Protein AF-A0A6G0MQF2-F1 (afdb_monomer_lite)

Radius of gyration: 18.69 Å; chains: 1; bounding box: 32×46×58 Å

Secondary structure (DSSP, 8-state):
--HHHHHHHHTTSS-HHHHHHHHHHHHHHHHHHBS--PPPPHHHHHHHT--S-HHHHHHHHHHTTSS--S-TTHHHHHHHHH--SB-TT---------------

Sequence (104 aa):
MNWYNETMTSNGGKSQDNIADMERQMCMFQELCLGGIVKYTHEFKALWGVEEPRCRTIVNAINNGEQQILDSSWKQKMETHFGCPHPANETVASGGSDGKAQTL

Structure (mmCIF, N/CA/C/O backbone):
data_AF-A0A6G0MQF2-F1
#
_entry.id   AF-A0A6G0MQF2-F1
#
loop_
_atom_site.group_PDB
_atom_site.id
_atom_site.type_symbol
_atom_site.label_atom_id
_atom_site.label_alt_id
_atom_site.label_comp_id
_atom_site.label_asym_i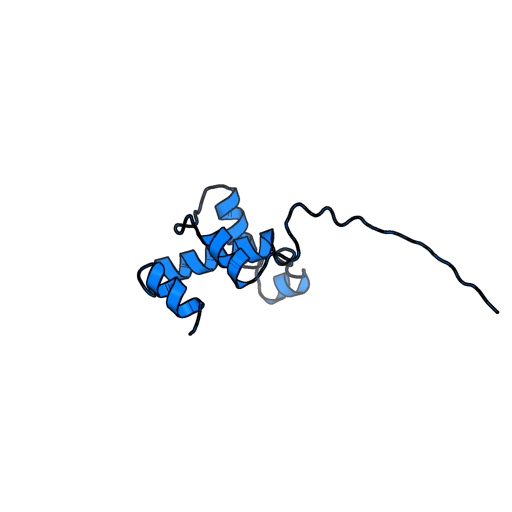d
_atom_site.label_entity_id
_atom_site.label_seq_id
_atom_site.pdbx_PDB_ins_code
_atom_site.Cartn_x
_atom_site.Cartn_y
_atom_site.Cartn_z
_atom_site.occupancy
_atom_site.B_iso_or_equiv
_atom_site.auth_seq_id
_atom_site.auth_comp_id
_atom_site.auth_asym_id
_atom_site.auth_atom_id
_atom_site.pdbx_PDB_model_num
ATOM 1 N N . MET A 1 1 ? 4.137 18.709 15.307 1.00 61.94 1 MET A N 1
ATOM 2 C CA . MET A 1 1 ? 3.803 17.378 15.855 1.00 61.94 1 MET A CA 1
ATOM 3 C C . MET A 1 1 ? 3.869 16.378 14.698 1.00 61.94 1 MET A C 1
ATOM 5 O O . MET A 1 1 ? 3.675 16.804 13.567 1.00 61.94 1 MET A O 1
ATOM 9 N N . ASN A 1 2 ? 4.311 15.134 14.917 1.00 88.88 2 ASN A N 1
ATOM 10 C CA . ASN A 1 2 ? 4.593 14.190 13.822 1.00 88.88 2 ASN A CA 1
ATOM 11 C C . ASN A 1 2 ? 3.328 13.385 13.479 1.00 88.88 2 ASN A C 1
ATOM 13 O O . ASN A 1 2 ? 2.940 12.529 14.275 1.00 88.88 2 ASN A O 1
ATOM 17 N N . TRP A 1 3 ? 2.748 13.624 12.296 1.00 90.69 3 TRP A N 1
ATOM 18 C CA . TRP A 1 3 ? 1.532 12.959 11.801 1.00 90.69 3 TRP A CA 1
ATOM 19 C C . TRP A 1 3 ? 1.601 11.432 11.898 1.00 90.69 3 TRP A C 1
ATOM 21 O O . TRP A 1 3 ? 0.631 10.790 12.294 1.00 90.69 3 TRP A O 1
ATOM 31 N N . TYR A 1 4 ? 2.766 10.836 11.622 1.00 90.44 4 TYR A N 1
ATOM 32 C CA . TYR A 1 4 ? 2.942 9.388 11.735 1.00 90.44 4 TYR A CA 1
ATOM 33 C C . TYR A 1 4 ? 2.728 8.905 13.175 1.00 90.44 4 TYR A C 1
ATOM 35 O O . TYR A 1 4 ? 2.019 7.932 13.412 1.00 90.44 4 TYR A O 1
ATOM 43 N N . ASN A 1 5 ? 3.311 9.595 14.162 1.00 92.88 5 ASN A N 1
ATOM 44 C CA . ASN A 1 5 ? 3.166 9.205 15.565 1.00 92.88 5 ASN A CA 1
ATOM 45 C C . ASN A 1 5 ? 1.723 9.389 16.056 1.00 92.88 5 ASN A C 1
ATOM 47 O O . ASN A 1 5 ? 1.231 8.546 16.803 1.00 92.88 5 ASN A O 1
ATOM 51 N N . GLU A 1 6 ? 1.043 10.453 15.627 1.00 92.19 6 GLU A N 1
ATOM 52 C CA . GLU A 1 6 ? -0.374 10.684 15.937 1.00 92.19 6 GLU A CA 1
ATOM 53 C C . GLU A 1 6 ? -1.258 9.595 15.334 1.00 92.19 6 GLU A C 1
ATOM 55 O O . GLU A 1 6 ? -2.069 9.001 16.042 1.00 92.19 6 GLU A O 1
ATOM 60 N N . THR A 1 7 ? -1.041 9.266 14.061 1.00 91.75 7 THR A N 1
ATOM 61 C CA . THR A 1 7 ? -1.814 8.243 13.350 1.00 91.75 7 THR A CA 1
ATOM 62 C C . THR A 1 7 ? -1.601 6.864 13.964 1.00 91.75 7 THR A C 1
ATOM 64 O O . THR A 1 7 ? -2.566 6.168 14.270 1.00 91.75 7 THR A O 1
ATOM 67 N N . MET A 1 8 ? -0.352 6.489 14.255 1.00 93.62 8 MET A N 1
ATOM 68 C CA . MET A 1 8 ? -0.067 5.227 14.944 1.00 93.62 8 MET A CA 1
ATOM 69 C C . MET A 1 8 ? -0.695 5.185 16.341 1.00 93.62 8 MET A C 1
ATOM 71 O O . MET A 1 8 ? -1.168 4.134 16.756 1.00 93.62 8 MET A O 1
ATOM 75 N N . THR A 1 9 ? -0.740 6.308 17.065 1.00 93.38 9 THR A N 1
ATOM 76 C CA . THR A 1 9 ? -1.405 6.381 18.378 1.00 93.38 9 THR A CA 1
ATOM 77 C C . THR A 1 9 ? -2.921 6.214 18.244 1.00 93.38 9 THR A C 1
ATOM 79 O O . THR A 1 9 ? -3.506 5.419 18.974 1.00 93.38 9 THR A O 1
ATOM 82 N N . SER A 1 10 ? -3.537 6.887 17.265 1.00 89.75 10 SER A N 1
ATOM 83 C CA . SER A 1 10 ? -4.950 6.733 16.875 1.00 89.75 10 SER A CA 1
ATOM 84 C C . SER A 1 10 ? -5.312 5.274 16.602 1.00 89.75 10 SER A C 1
ATOM 86 O O . SER A 1 10 ? -6.376 4.810 16.999 1.00 89.75 10 SER A O 1
ATOM 88 N N . ASN A 1 11 ? -4.398 4.538 15.968 1.00 87.56 11 ASN A N 1
ATOM 89 C CA . ASN A 1 11 ? -4.627 3.157 15.559 1.00 87.56 11 ASN A CA 1
ATOM 90 C C . ASN A 1 11 ? -4.331 2.145 16.686 1.00 87.56 11 ASN A C 1
ATOM 92 O O . ASN A 1 11 ? -4.367 0.944 16.452 1.00 87.56 11 ASN A O 1
ATOM 96 N N . GLY A 1 12 ? -4.049 2.596 17.915 1.00 90.31 12 GLY A N 1
ATOM 97 C CA . GLY A 1 12 ? -3.799 1.724 19.072 1.00 90.31 12 GLY A CA 1
ATOM 98 C C . GLY A 1 12 ? -2.319 1.468 19.382 1.00 90.31 12 GLY A C 1
ATOM 99 O O . GLY A 1 12 ? -1.994 0.564 20.146 1.00 90.31 12 GLY A O 1
ATOM 100 N N . GLY A 1 13 ? -1.406 2.259 18.814 1.00 92.44 13 GLY A N 1
ATOM 101 C CA . GLY A 1 13 ? 0.035 2.197 19.070 1.00 92.44 13 GLY A CA 1
ATOM 102 C C . GLY A 1 13 ? 0.824 1.427 18.007 1.00 92.44 13 GLY A C 1
ATOM 103 O O . GLY A 1 13 ? 0.322 1.097 16.937 1.00 92.44 13 GLY A O 1
ATOM 104 N N . LYS A 1 14 ? 2.104 1.151 18.285 1.00 93.25 14 LYS A N 1
ATOM 105 C CA . LYS A 1 14 ? 3.056 0.539 17.335 1.00 93.25 14 LYS A CA 1
ATOM 106 C C . LYS A 1 14 ? 3.146 -0.988 17.474 1.00 93.25 14 LYS A C 1
ATOM 108 O O . LYS A 1 14 ? 4.239 -1.528 17.627 1.00 93.25 14 LYS A O 1
ATOM 113 N N . SER A 1 15 ? 2.009 -1.683 17.457 1.00 95.00 15 SER A N 1
ATOM 114 C CA . SER A 1 15 ? 1.997 -3.148 17.335 1.00 95.00 15 SER A CA 1
ATOM 115 C C . SER A 1 15 ? 2.427 -3.579 15.924 1.00 95.00 15 SER A C 1
ATOM 117 O O . SER A 1 15 ? 2.385 -2.780 14.985 1.00 95.00 15 SER A O 1
ATOM 119 N N . GLN A 1 16 ? 2.832 -4.844 15.756 1.00 95.25 16 GLN A N 1
ATOM 120 C CA . GLN A 1 16 ? 3.149 -5.386 14.427 1.00 95.25 16 GLN A CA 1
ATOM 121 C C . GLN A 1 16 ? 1.946 -5.304 13.480 1.00 95.25 16 GLN A C 1
ATOM 123 O O . GLN A 1 16 ? 2.114 -4.920 12.325 1.00 95.25 16 GLN A O 1
ATOM 128 N N . ASP A 1 17 ? 0.742 -5.570 13.986 1.00 94.50 17 ASP A N 1
ATOM 129 C CA . ASP A 1 17 ? -0.493 -5.498 13.202 1.00 94.50 17 ASP A CA 1
ATOM 130 C C . ASP A 1 17 ? -0.780 -4.075 12.721 1.00 94.50 17 ASP A C 1
ATOM 132 O O . ASP A 1 17 ? -1.086 -3.872 11.550 1.00 94.50 17 ASP A O 1
ATOM 136 N N . ASN A 1 18 ? -0.593 -3.072 13.583 1.00 94.62 18 ASN A N 1
ATOM 137 C CA . ASN A 1 18 ? -0.813 -1.673 13.218 1.00 94.62 18 ASN A CA 1
ATOM 138 C C . ASN A 1 18 ? 0.232 -1.163 12.222 1.00 94.62 18 ASN A C 1
ATOM 140 O O . ASN A 1 18 ? -0.074 -0.335 11.367 1.00 94.62 18 ASN A O 1
ATOM 144 N N . ILE A 1 19 ? 1.472 -1.649 12.320 1.00 95.44 19 ILE A N 1
ATOM 145 C CA . ILE A 1 19 ? 2.519 -1.339 11.341 1.00 95.44 19 ILE A CA 1
ATOM 146 C C . ILE A 1 19 ? 2.178 -1.978 9.992 1.00 95.44 19 ILE A C 1
ATOM 148 O O . ILE A 1 19 ? 2.310 -1.324 8.960 1.00 95.44 19 ILE A O 1
ATOM 152 N N . ALA A 1 20 ? 1.710 -3.226 9.994 1.00 96.38 20 ALA A N 1
ATOM 153 C CA . ALA A 1 20 ? 1.283 -3.905 8.778 1.00 96.38 20 ALA A CA 1
ATOM 154 C C . ALA A 1 20 ? 0.046 -3.236 8.154 1.00 96.38 20 ALA A C 1
ATOM 156 O O . ALA A 1 20 ? -0.035 -3.121 6.934 1.00 96.38 20 ALA A O 1
ATOM 157 N N . ASP A 1 21 ? -0.895 -2.748 8.966 1.00 96.88 21 ASP A N 1
ATOM 158 C CA . ASP A 1 21 ? -2.032 -1.963 8.483 1.00 96.88 21 ASP A CA 1
ATOM 159 C C . ASP A 1 21 ? -1.578 -0.642 7.847 1.00 96.88 21 ASP A C 1
ATOM 161 O O . ASP A 1 21 ? -1.973 -0.326 6.729 1.00 96.88 21 ASP A O 1
ATOM 165 N N . MET A 1 22 ? -0.663 0.084 8.495 1.00 96.75 22 MET A N 1
ATOM 166 C CA . MET A 1 22 ? -0.072 1.308 7.942 1.00 96.75 22 MET A CA 1
ATOM 167 C C . MET A 1 22 ? 0.654 1.056 6.612 1.00 96.75 22 MET A C 1
ATOM 169 O O . MET A 1 22 ? 0.567 1.863 5.687 1.00 96.75 22 MET A O 1
ATOM 173 N N . GLU A 1 23 ? 1.347 -0.077 6.482 1.00 97.69 23 GLU A N 1
ATOM 174 C CA . GLU A 1 23 ? 1.967 -0.485 5.221 1.00 97.69 23 GLU A CA 1
ATOM 175 C C . GLU A 1 23 ? 0.916 -0.712 4.125 1.00 97.69 23 GLU A C 1
ATOM 177 O O . GLU A 1 23 ? 1.079 -0.215 3.010 1.00 97.69 23 GLU A O 1
ATOM 182 N N . ARG A 1 24 ? -0.194 -1.394 4.441 1.00 98.38 24 ARG A N 1
ATOM 183 C CA . ARG A 1 24 ? -1.315 -1.579 3.505 1.00 98.38 24 ARG A CA 1
ATOM 184 C C . ARG A 1 24 ? -1.901 -0.249 3.047 1.00 98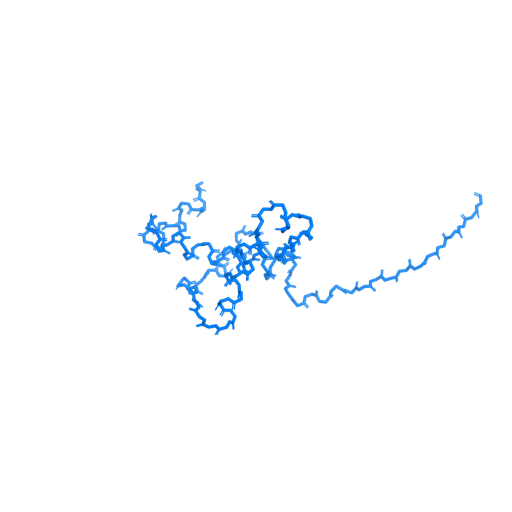.38 24 ARG A C 1
ATOM 186 O O . ARG A 1 24 ? -2.080 -0.055 1.844 1.00 98.38 24 ARG A O 1
ATOM 193 N N . GLN A 1 25 ? -2.131 0.675 3.980 1.00 97.69 25 GLN A N 1
ATOM 194 C CA . GLN A 1 25 ? -2.586 2.034 3.677 1.00 97.69 25 GLN A CA 1
ATOM 195 C C . GLN A 1 25 ? -1.622 2.739 2.723 1.00 97.69 25 GLN A C 1
ATOM 197 O O . GLN A 1 25 ? -2.042 3.290 1.708 1.00 97.69 25 GLN A O 1
ATOM 202 N N . MET A 1 26 ? -0.321 2.682 3.015 1.00 97.19 26 MET A N 1
ATOM 203 C CA . MET A 1 26 ? 0.689 3.358 2.211 1.00 97.19 26 MET A CA 1
ATOM 204 C C . MET A 1 26 ? 0.808 2.764 0.805 1.00 97.19 26 MET A C 1
ATOM 206 O O . MET A 1 26 ? 0.881 3.507 -0.170 1.00 97.19 26 MET A O 1
ATOM 210 N N . CYS A 1 27 ? 0.786 1.438 0.676 1.00 98.25 27 CYS A N 1
ATOM 211 C CA . CYS A 1 27 ? 0.864 0.776 -0.622 1.00 98.25 27 CYS A CA 1
ATOM 212 C C . CYS A 1 27 ? -0.377 1.048 -1.485 1.00 98.25 27 CYS A C 1
ATOM 214 O O . CYS A 1 27 ? -0.238 1.327 -2.676 1.00 98.25 27 CYS A O 1
ATOM 216 N N . MET A 1 28 ? -1.578 1.041 -0.892 1.00 98.00 28 MET A N 1
ATOM 217 C CA . MET A 1 28 ? -2.794 1.446 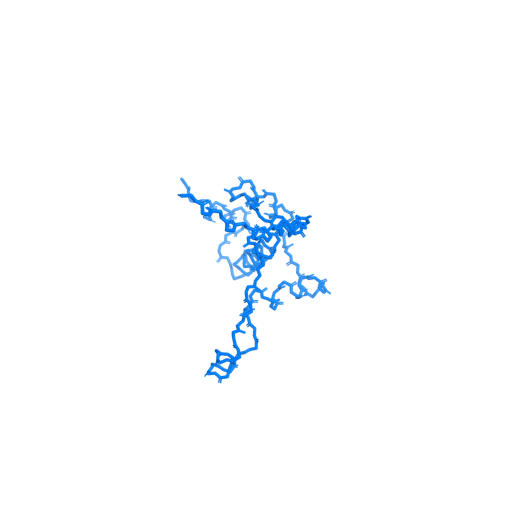-1.604 1.00 98.00 28 MET A CA 1
ATOM 218 C C . MET A 1 28 ? -2.754 2.925 -1.994 1.00 98.00 28 MET A C 1
ATOM 220 O O . MET A 1 28 ? -3.140 3.272 -3.105 1.00 98.00 28 MET A O 1
ATOM 224 N N . PHE A 1 29 ? -2.249 3.802 -1.126 1.00 97.44 29 PHE A N 1
ATOM 225 C CA . PHE A 1 29 ? -2.092 5.218 -1.449 1.00 97.44 29 PHE A CA 1
ATOM 226 C C . PHE A 1 29 ? -1.085 5.453 -2.583 1.00 97.44 29 PHE A C 1
ATOM 228 O O . PHE A 1 29 ? -1.346 6.254 -3.478 1.00 97.44 29 PHE A O 1
ATOM 235 N N . GLN A 1 30 ? 0.035 4.721 -2.594 1.00 96.50 30 GLN A N 1
ATOM 236 C CA . GLN A 1 30 ? 1.007 4.773 -3.685 1.00 96.50 30 GLN A CA 1
ATOM 237 C C . GLN A 1 30 ? 0.350 4.424 -5.024 1.00 96.50 30 GLN A C 1
ATOM 239 O O . GLN A 1 30 ? 0.550 5.130 -6.013 1.00 96.50 30 GLN A O 1
ATOM 244 N N . GLU A 1 31 ? -0.448 3.354 -5.046 1.00 96.44 31 GLU A N 1
ATOM 245 C CA . GLU A 1 31 ? -1.139 2.929 -6.260 1.00 96.44 31 GLU A CA 1
ATOM 246 C C . GLU A 1 31 ? -2.203 3.938 -6.706 1.00 96.44 31 GLU A C 1
ATOM 248 O O . GLU A 1 31 ? -2.278 4.266 -7.887 1.00 96.44 31 GLU A O 1
ATOM 253 N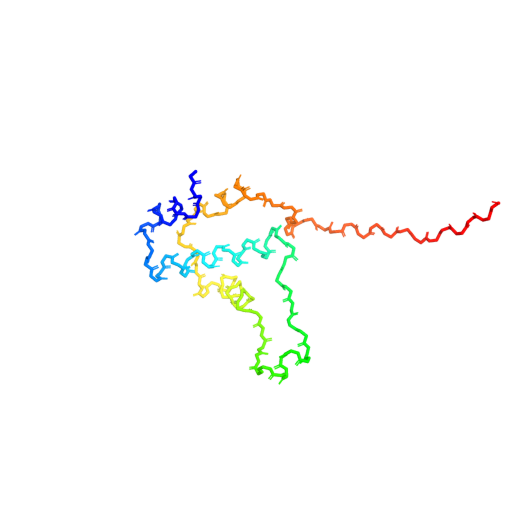 N . LEU A 1 32 ? -3.011 4.443 -5.770 1.00 95.19 32 LEU A N 1
ATOM 254 C CA . LEU A 1 32 ? -4.189 5.249 -6.090 1.00 95.19 32 LEU A CA 1
ATOM 255 C C . LEU A 1 32 ? -3.909 6.738 -6.307 1.00 95.19 32 LEU A C 1
ATOM 257 O O . LEU A 1 32 ? -4.714 7.390 -6.971 1.00 95.19 32 LEU A O 1
ATOM 261 N N . CYS A 1 33 ? -2.840 7.272 -5.711 1.00 95.06 33 CYS A N 1
ATOM 262 C CA . CYS A 1 33 ? -2.613 8.716 -5.612 1.00 95.06 33 CYS A CA 1
ATOM 263 C C . CYS A 1 33 ? -1.219 9.181 -6.032 1.00 95.06 33 CYS A C 1
ATOM 265 O O . CYS A 1 33 ? -1.065 10.335 -6.435 1.00 95.06 33 CYS A O 1
ATOM 267 N N . LEU A 1 34 ? -0.196 8.328 -5.928 1.00 93.69 34 LEU A N 1
ATOM 268 C CA . LEU A 1 34 ? 1.203 8.725 -6.142 1.00 93.69 34 LEU A CA 1
ATOM 269 C C . LEU A 1 34 ? 1.795 8.190 -7.455 1.00 93.69 34 LEU A C 1
ATOM 271 O O . LEU A 1 34 ? 3.015 8.111 -7.596 1.00 93.69 34 LEU A O 1
ATOM 275 N N . GLY A 1 35 ? 0.943 7.855 -8.427 1.00 91.38 35 GLY A N 1
ATOM 276 C CA . GLY A 1 35 ? 1.368 7.474 -9.778 1.00 91.38 35 GLY A CA 1
ATOM 277 C C . GLY A 1 35 ? 1.677 5.986 -9.967 1.00 91.38 35 GLY A C 1
ATOM 278 O O . GLY A 1 35 ? 2.312 5.618 -10.955 1.00 91.38 35 GLY A O 1
ATOM 279 N N . GLY A 1 36 ? 1.226 5.120 -9.055 1.00 94.62 36 GLY A N 1
ATOM 280 C CA . GLY A 1 36 ? 1.343 3.674 -9.218 1.00 94.62 36 GLY A CA 1
ATOM 281 C C . GLY A 1 36 ? 2.629 3.076 -8.647 1.00 94.62 36 GLY A C 1
ATOM 282 O O . GLY A 1 36 ? 3.596 3.766 -8.315 1.00 94.62 36 GLY A O 1
ATOM 283 N N . ILE A 1 37 ? 2.652 1.748 -8.530 1.00 95.19 37 ILE A N 1
ATOM 284 C CA . ILE A 1 37 ? 3.838 0.999 -8.095 1.00 95.19 37 ILE A CA 1
ATOM 285 C C . ILE A 1 37 ? 4.686 0.599 -9.310 1.00 95.19 37 ILE A C 1
ATOM 287 O O . ILE A 1 37 ? 4.289 -0.251 -10.118 1.00 95.19 37 ILE A O 1
ATOM 291 N N . VAL A 1 38 ? 5.882 1.178 -9.416 1.00 92.88 38 VAL A N 1
ATOM 292 C CA . VAL A 1 38 ? 6.835 0.912 -10.504 1.00 92.88 38 VAL A CA 1
ATOM 293 C C . VAL A 1 38 ? 7.321 -0.538 -10.460 1.00 92.88 38 VAL A C 1
ATOM 295 O O . VAL A 1 38 ? 7.735 -1.040 -9.418 1.00 92.88 38 VAL A O 1
ATOM 298 N N . LYS A 1 39 ? 7.293 -1.224 -11.606 1.00 94.00 39 LYS A N 1
ATOM 299 C CA . LYS A 1 39 ? 7.768 -2.610 -11.728 1.00 94.00 39 LYS A CA 1
ATOM 300 C C .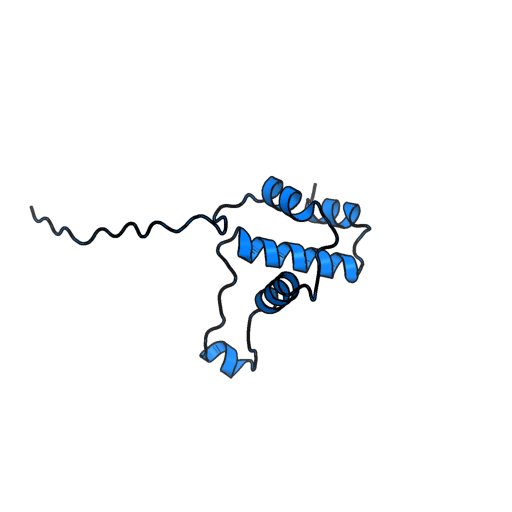 LYS A 1 39 ? 9.295 -2.672 -11.650 1.00 94.00 39 LYS A C 1
ATOM 302 O O . LYS A 1 39 ? 9.982 -1.823 -12.211 1.00 94.00 39 LYS A O 1
ATOM 307 N N . TYR A 1 40 ? 9.826 -3.729 -11.040 1.00 96.00 40 TYR A N 1
ATOM 308 C CA . TYR A 1 40 ? 11.252 -4.034 -11.148 1.00 96.00 40 TYR A CA 1
ATOM 309 C C . TYR A 1 40 ? 11.633 -4.410 -12.581 1.00 96.00 40 TYR A C 1
ATOM 311 O O . TYR A 1 40 ? 10.873 -5.093 -13.276 1.00 96.00 40 TYR A O 1
ATOM 319 N N . THR A 1 41 ? 12.823 -3.984 -13.004 1.00 96.88 41 THR A N 1
ATOM 320 C CA . THR A 1 41 ? 13.403 -4.367 -14.295 1.00 96.88 41 THR A CA 1
ATOM 321 C C . THR A 1 41 ? 13.734 -5.859 -14.308 1.00 96.88 41 THR A C 1
ATOM 323 O O . THR A 1 41 ? 13.959 -6.465 -13.261 1.00 96.88 41 THR A O 1
ATOM 326 N N . HIS A 1 42 ? 13.794 -6.464 -15.497 1.00 97.69 42 HIS A N 1
ATOM 327 C CA . HIS A 1 42 ? 14.179 -7.874 -15.633 1.00 97.69 42 HIS A CA 1
ATOM 328 C C . HIS A 1 42 ? 15.556 -8.165 -15.026 1.00 97.69 42 HIS A C 1
ATOM 330 O O . HIS A 1 42 ? 15.714 -9.169 -14.338 1.00 97.69 42 HIS A O 1
ATOM 336 N N . GLU A 1 43 ? 16.518 -7.264 -15.229 1.00 98.00 43 GLU A N 1
ATOM 337 C CA . GLU A 1 43 ? 17.856 -7.359 -14.643 1.00 98.00 43 GLU A CA 1
ATOM 338 C C . GLU A 1 43 ? 17.805 -7.385 -13.112 1.00 98.00 43 GLU A C 1
ATOM 340 O O . GLU A 1 43 ? 18.395 -8.268 -12.495 1.00 98.00 43 GLU A O 1
ATOM 345 N N . PHE A 1 44 ? 17.044 -6.479 -12.489 1.00 97.44 44 PHE A N 1
ATOM 346 C CA . PHE A 1 44 ? 16.927 -6.426 -11.031 1.00 97.44 44 PHE A CA 1
ATOM 347 C C . PHE A 1 44 ? 16.292 -7.701 -10.465 1.00 97.44 44 PHE A C 1
ATOM 349 O O . PHE A 1 44 ? 16.769 -8.245 -9.469 1.00 97.44 44 PHE A O 1
ATOM 356 N N . LYS A 1 45 ? 15.243 -8.212 -11.125 1.00 97.94 45 LYS A N 1
ATOM 357 C CA . LYS A 1 45 ? 14.601 -9.479 -10.750 1.00 97.94 45 LYS A CA 1
ATOM 358 C C . LYS A 1 45 ? 15.573 -10.654 -10.840 1.00 97.94 45 LYS A C 1
ATOM 360 O O . LYS A 1 45 ? 15.633 -11.458 -9.916 1.00 97.94 45 LYS A O 1
ATOM 365 N N . ALA A 1 46 ? 16.352 -10.730 -11.921 1.00 97.75 46 ALA A N 1
ATOM 366 C CA . ALA A 1 46 ? 17.337 -11.788 -12.126 1.00 97.75 46 ALA A CA 1
ATOM 367 C C . ALA A 1 46 ? 18.488 -11.719 -11.111 1.00 97.75 46 ALA A C 1
ATOM 369 O O . ALA A 1 46 ? 18.925 -12.755 -10.619 1.00 97.75 46 ALA A O 1
ATOM 370 N N . LEU A 1 47 ? 18.950 -10.511 -10.774 1.00 98.25 47 LEU A N 1
ATOM 371 C CA . LEU A 1 47 ? 20.056 -10.308 -9.841 1.00 98.25 47 LEU A CA 1
ATOM 372 C C . LEU A 1 47 ? 19.687 -10.685 -8.402 1.00 98.25 47 LEU A C 1
ATOM 374 O O . LEU A 1 47 ? 20.484 -11.308 -7.707 1.00 98.25 47 LEU A O 1
ATOM 378 N N . TRP A 1 48 ? 18.488 -10.302 -7.956 1.00 97.44 48 TRP A N 1
ATOM 379 C CA . TRP A 1 48 ? 18.067 -10.459 -6.560 1.00 97.44 48 TRP A CA 1
ATOM 380 C C . TRP A 1 48 ? 17.114 -11.633 -6.319 1.00 97.44 48 TRP A C 1
ATOM 382 O O . TRP A 1 48 ? 16.784 -11.914 -5.170 1.00 97.44 48 TRP A O 1
ATOM 392 N N . GLY A 1 49 ? 16.660 -12.313 -7.375 1.00 96.38 49 GLY A N 1
ATOM 393 C CA . GLY A 1 49 ? 15.710 -13.422 -7.267 1.00 96.38 49 GLY A CA 1
ATOM 394 C C . GLY A 1 49 ? 14.336 -12.993 -6.743 1.00 96.38 49 GLY A C 1
ATOM 395 O O . GLY A 1 49 ? 13.707 -13.737 -5.997 1.00 96.38 49 GLY A O 1
ATOM 396 N N . VAL A 1 50 ? 13.883 -11.785 -7.093 1.00 95.38 50 VAL A N 1
ATOM 397 C CA . VAL A 1 50 ? 12.592 -11.223 -6.654 1.00 95.38 50 VAL A CA 1
ATOM 398 C C . VAL A 1 50 ? 11.629 -11.058 -7.825 1.00 95.38 50 VAL A C 1
ATOM 400 O O . VAL A 1 50 ? 12.046 -10.752 -8.941 1.00 95.38 50 VAL A O 1
ATOM 403 N N . GLU A 1 51 ? 10.328 -11.208 -7.581 1.00 94.81 51 GLU A N 1
ATOM 404 C CA . GLU A 1 51 ? 9.317 -11.137 -8.644 1.00 94.81 51 GLU A CA 1
ATOM 405 C C . GLU A 1 51 ? 8.729 -9.734 -8.826 1.00 94.81 51 GLU A C 1
ATOM 407 O O . GLU A 1 51 ? 8.559 -9.271 -9.958 1.00 94.81 51 GLU A O 1
ATOM 412 N N . GLU A 1 52 ? 8.439 -9.028 -7.737 1.00 96.00 52 GLU A N 1
ATOM 413 C CA . GLU A 1 52 ? 7.791 -7.717 -7.764 1.00 96.00 52 GLU A CA 1
ATOM 414 C C . GLU A 1 52 ? 8.045 -6.915 -6.478 1.00 96.00 52 GLU A C 1
ATOM 416 O O . GLU A 1 52 ? 8.476 -7.481 -5.470 1.00 96.00 52 GLU A O 1
ATOM 421 N N . PRO A 1 53 ? 7.802 -5.590 -6.485 1.00 96.56 53 PRO A N 1
ATOM 422 C CA . PRO A 1 53 ? 7.857 -4.797 -5.265 1.00 96.56 53 PRO A CA 1
ATOM 423 C C . PRO A 1 53 ? 6.801 -5.249 -4.262 1.00 96.56 53 PRO A C 1
ATOM 425 O O . PRO A 1 53 ? 5.655 -5.479 -4.631 1.00 96.56 53 PRO A O 1
ATOM 428 N N . ARG A 1 54 ? 7.144 -5.255 -2.973 1.00 96.06 54 ARG A N 1
ATOM 429 C CA . ARG A 1 54 ? 6.239 -5.665 -1.885 1.00 96.06 54 ARG A CA 1
ATOM 430 C C . ARG A 1 54 ? 4.874 -4.965 -1.908 1.00 96.06 54 ARG A C 1
ATOM 432 O O . ARG A 1 54 ? 3.853 -5.615 -1.701 1.00 96.06 54 ARG A O 1
ATOM 439 N N . CYS A 1 55 ? 4.833 -3.666 -2.217 1.00 97.56 55 CYS A N 1
ATOM 440 C CA . CYS A 1 55 ? 3.558 -2.961 -2.340 1.00 97.56 55 CYS A CA 1
ATOM 441 C C . CYS A 1 55 ? 2.666 -3.513 -3.458 1.00 97.56 55 CYS A C 1
ATOM 443 O 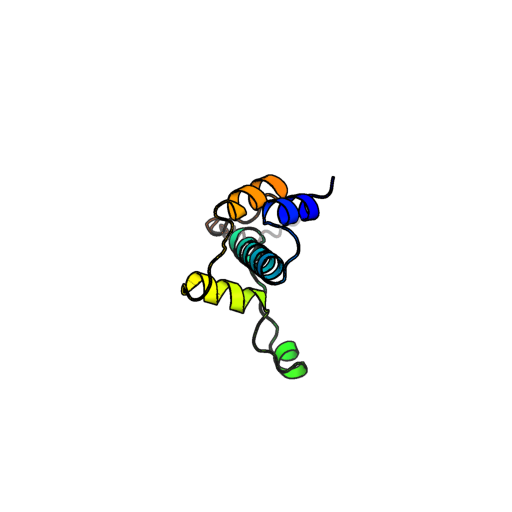O . CYS A 1 55 ? 1.449 -3.451 -3.321 1.00 97.56 55 CYS A O 1
ATOM 445 N N . ARG A 1 56 ? 3.234 -4.072 -4.538 1.00 97.81 56 ARG A N 1
ATOM 446 C CA . ARG A 1 56 ? 2.449 -4.680 -5.621 1.00 97.81 56 ARG A CA 1
ATOM 447 C C . ARG A 1 56 ? 1.702 -5.907 -5.105 1.00 97.81 56 ARG A C 1
ATOM 449 O O . ARG A 1 56 ? 0.498 -6.002 -5.319 1.00 97.81 56 ARG A O 1
ATOM 456 N N . THR A 1 57 ? 2.381 -6.756 -4.339 1.00 97.69 57 THR A N 1
ATOM 457 C CA . THR A 1 57 ? 1.781 -7.935 -3.703 1.00 97.69 57 THR A CA 1
ATOM 458 C C . THR A 1 57 ? 0.657 -7.542 -2.748 1.00 97.69 57 THR A C 1
ATOM 460 O O . THR A 1 57 ? -0.424 -8.121 -2.786 1.00 97.69 57 THR A O 1
ATOM 463 N N . ILE A 1 58 ? 0.881 -6.513 -1.925 1.00 98.50 58 ILE A N 1
ATOM 464 C CA . ILE A 1 58 ? -0.109 -6.020 -0.960 1.00 98.50 58 ILE A CA 1
ATOM 465 C C . ILE A 1 58 ? -1.350 -5.452 -1.658 1.00 98.50 58 ILE A C 1
ATOM 467 O O . ILE A 1 58 ? -2.470 -5.798 -1.290 1.00 98.50 58 ILE A O 1
ATOM 471 N N . VAL A 1 59 ? -1.165 -4.605 -2.673 1.00 98.19 59 VAL A N 1
ATOM 472 C CA . VAL A 1 59 ? -2.279 -4.026 -3.438 1.00 98.19 59 VAL A CA 1
ATOM 473 C C . VAL A 1 59 ? -3.097 -5.119 -4.119 1.00 98.19 59 VAL A C 1
ATOM 475 O O . VAL A 1 59 ? -4.323 -5.092 -4.051 1.00 98.19 59 VAL A O 1
ATOM 478 N N . ASN A 1 60 ? -2.437 -6.111 -4.723 1.00 98.06 60 ASN A N 1
ATOM 479 C CA . ASN A 1 60 ? -3.123 -7.245 -5.339 1.00 98.06 60 ASN A CA 1
ATOM 480 C C . ASN A 1 60 ? -3.936 -8.037 -4.302 1.00 98.06 60 ASN A C 1
ATOM 482 O O . ASN A 1 60 ? -5.109 -8.307 -4.537 1.00 98.06 60 ASN A O 1
ATOM 486 N N . ALA A 1 61 ? -3.356 -8.339 -3.136 1.00 98.38 61 ALA A N 1
ATOM 487 C CA . ALA A 1 61 ? -4.051 -9.049 -2.062 1.00 98.38 61 ALA A CA 1
ATOM 488 C C . ALA A 1 61 ? -5.282 -8.280 -1.546 1.00 98.38 61 ALA A C 1
ATOM 490 O O . ALA A 1 61 ? -6.319 -8.883 -1.279 1.00 98.38 61 ALA A O 1
ATOM 491 N N . ILE A 1 62 ? -5.206 -6.948 -1.441 1.00 98.25 62 ILE A N 1
ATOM 492 C CA . ILE A 1 62 ? -6.349 -6.110 -1.044 1.00 98.25 62 ILE A CA 1
ATOM 493 C C . ILE A 1 62 ? -7.431 -6.105 -2.127 1.00 98.25 62 ILE A C 1
ATOM 495 O O . ILE A 1 62 ? -8.603 -6.321 -1.825 1.00 98.25 62 ILE A O 1
ATOM 499 N N . ASN A 1 63 ? -7.051 -5.910 -3.391 1.00 97.44 63 ASN A N 1
ATOM 500 C CA . ASN A 1 63 ? -7.997 -5.899 -4.511 1.00 97.44 63 ASN A CA 1
ATOM 501 C C . ASN A 1 63 ? -8.686 -7.259 -4.713 1.00 97.44 63 ASN A C 1
ATOM 503 O O . ASN A 1 63 ? -9.840 -7.303 -5.133 1.00 97.44 63 ASN A O 1
ATOM 507 N N . ASN A 1 64 ? -8.003 -8.354 -4.372 1.00 97.88 64 ASN A N 1
ATOM 508 C CA . ASN A 1 64 ? -8.552 -9.709 -4.400 1.00 97.88 64 ASN A CA 1
ATOM 509 C C . ASN A 1 64 ? -9.375 -10.060 -3.146 1.00 97.88 64 ASN A C 1
ATOM 511 O O . ASN A 1 64 ? -9.971 -11.134 -3.091 1.00 97.88 64 ASN A O 1
ATOM 515 N N . GLY A 1 65 ? -9.412 -9.186 -2.135 1.00 97.44 65 GLY A N 1
ATOM 516 C CA . GLY A 1 65 ? -10.119 -9.418 -0.872 1.00 97.44 65 GLY A CA 1
ATOM 517 C C . GLY A 1 65 ? -9.410 -10.368 0.104 1.00 97.44 65 GLY A C 1
ATOM 518 O O . GLY A 1 65 ? -9.999 -10.758 1.108 1.00 97.44 65 GLY A O 1
ATOM 519 N N . GLU A 1 66 ? -8.155 -10.738 -0.158 1.00 98.19 66 GLU A N 1
ATOM 520 C CA . GLU A 1 66 ? -7.334 -11.586 0.722 1.00 98.19 66 GLU A CA 1
ATOM 521 C C . GLU A 1 66 ? -6.827 -10.823 1.952 1.00 98.19 66 GLU A C 1
ATOM 523 O O . GLU A 1 66 ? -6.570 -11.403 3.007 1.00 98.19 66 GLU A O 1
ATOM 528 N N . GLN A 1 67 ? -6.664 -9.507 1.815 1.00 97.38 67 GLN A N 1
ATOM 529 C CA . GLN A 1 67 ? -6.280 -8.603 2.891 1.00 97.38 67 GLN A CA 1
ATOM 530 C C . GLN A 1 67 ? -7.209 -7.392 2.928 1.00 97.38 67 GLN A C 1
ATOM 532 O O . GLN A 1 67 ? -7.832 -7.029 1.935 1.00 97.38 67 GLN A O 1
ATOM 537 N N . GLN A 1 68 ? -7.261 -6.729 4.079 1.00 96.75 68 GLN A N 1
ATOM 538 C CA . GLN A 1 68 ? -8.036 -5.508 4.270 1.00 96.75 68 GLN A CA 1
ATOM 539 C C . GLN A 1 68 ? -7.233 -4.475 5.056 1.00 96.75 68 GLN A C 1
ATOM 541 O O . GLN A 1 68 ? -6.355 -4.831 5.845 1.00 96.75 68 GLN A O 1
ATOM 546 N N . ILE A 1 69 ? -7.567 -3.205 4.841 1.00 97.38 69 ILE A N 1
ATOM 547 C CA . ILE A 1 69 ? -7.135 -2.102 5.698 1.00 97.38 69 ILE A CA 1
ATOM 548 C C . ILE A 1 69 ? -8.166 -1.951 6.819 1.00 97.38 69 ILE A C 1
ATOM 550 O O . ILE A 1 69 ? -9.361 -1.838 6.551 1.00 97.38 69 ILE A O 1
ATOM 554 N N . LEU A 1 70 ? -7.699 -1.959 8.064 1.00 94.12 70 LEU A N 1
ATOM 555 C CA . LEU A 1 70 ? -8.520 -1.905 9.272 1.00 94.12 70 LEU A CA 1
ATOM 556 C C . LEU A 1 70 ? -9.014 -0.485 9.565 1.00 94.12 70 LEU A C 1
ATOM 558 O O . LEU A 1 70 ? -10.164 -0.297 9.965 1.00 94.12 70 LEU A O 1
ATOM 562 N N . ASP A 1 71 ? -8.169 0.527 9.355 1.00 91.69 71 ASP A N 1
ATOM 563 C CA . ASP A 1 71 ? -8.578 1.922 9.509 1.00 91.69 71 ASP A CA 1
ATOM 564 C C . ASP A 1 71 ? -9.505 2.342 8.362 1.00 91.69 71 ASP A C 1
ATOM 566 O O . ASP A 1 71 ? -9.054 2.794 7.316 1.00 91.69 71 ASP A O 1
ATOM 570 N N . SER A 1 72 ? -10.819 2.256 8.565 1.00 92.62 72 SER A N 1
ATOM 571 C CA . SER A 1 72 ? -11.824 2.684 7.573 1.00 92.62 72 SER A CA 1
ATOM 572 C C . SER A 1 72 ? -11.668 4.133 7.079 1.00 92.62 72 SER A C 1
ATOM 574 O O . SER A 1 72 ? -12.117 4.460 5.981 1.00 92.62 72 SER A O 1
ATOM 576 N N . SER A 1 73 ? -11.006 4.998 7.854 1.00 94.12 73 SER A N 1
ATOM 577 C CA . SER A 1 73 ? -10.774 6.408 7.520 1.00 94.12 73 SER A CA 1
ATOM 578 C C . SER A 1 73 ? -9.411 6.676 6.870 1.00 94.12 73 SER A C 1
ATOM 580 O O . SER A 1 73 ? -9.083 7.833 6.590 1.00 94.12 73 SER A O 1
ATOM 582 N N . TRP A 1 74 ? -8.625 5.627 6.596 1.00 95.38 74 TRP A N 1
ATOM 583 C CA . TRP A 1 74 ? -7.245 5.733 6.116 1.00 95.38 74 TRP A CA 1
ATOM 584 C C . TRP A 1 74 ? -7.101 6.643 4.895 1.00 95.38 74 TRP A C 1
ATOM 586 O O . TRP A 1 74 ? -6.232 7.512 4.863 1.00 95.38 74 TRP A O 1
ATOM 596 N N . LYS A 1 75 ? -7.980 6.471 3.901 1.00 95.19 75 LYS A N 1
ATOM 597 C CA . LYS A 1 75 ? -7.884 7.169 2.618 1.00 95.19 75 LYS A CA 1
ATOM 598 C C . LYS A 1 75 ? -8.055 8.669 2.814 1.00 95.19 75 LYS A C 1
ATOM 600 O O . LYS A 1 75 ? -7.207 9.442 2.387 1.00 95.19 75 LYS A O 1
ATOM 605 N N . GLN A 1 76 ? -9.094 9.068 3.547 1.00 95.12 76 GLN A N 1
ATOM 606 C CA . GLN A 1 76 ? -9.349 10.471 3.860 1.00 95.12 76 GLN A CA 1
ATOM 607 C C . GLN A 1 76 ? -8.193 11.088 4.656 1.00 95.12 76 GLN A C 1
ATOM 609 O O . GLN A 1 76 ? -7.773 12.204 4.349 1.00 95.12 76 GLN A O 1
ATOM 614 N N . LYS A 1 77 ? -7.656 10.377 5.660 1.00 94.25 77 LYS A N 1
ATOM 615 C CA . LYS A 1 77 ? -6.504 10.844 6.451 1.00 94.25 77 LYS A CA 1
ATOM 616 C C . LYS A 1 77 ? -5.273 11.075 5.571 1.00 94.25 77 LYS A C 1
ATOM 618 O O . LYS A 1 77 ? -4.653 12.133 5.670 1.00 94.25 77 LYS A O 1
ATOM 623 N N . MET A 1 78 ? -4.949 10.112 4.706 1.00 95.38 78 MET A N 1
ATOM 624 C CA . MET A 1 78 ? -3.813 10.190 3.785 1.00 95.38 78 MET A CA 1
ATOM 625 C C . MET A 1 78 ? -3.986 11.331 2.777 1.00 95.38 78 MET A C 1
ATOM 627 O O . MET A 1 78 ? -3.094 12.162 2.640 1.00 95.38 78 MET A O 1
ATOM 631 N N . GLU A 1 79 ? -5.144 11.431 2.123 1.00 94.88 79 GLU A N 1
ATOM 632 C CA . GLU A 1 79 ? -5.425 12.477 1.131 1.00 94.88 79 GLU A CA 1
ATOM 633 C C . GLU A 1 79 ? -5.433 13.878 1.750 1.00 94.88 79 GLU A C 1
ATOM 635 O O . GLU A 1 79 ? -4.903 14.812 1.155 1.00 94.88 79 GLU A O 1
ATOM 640 N N . THR A 1 80 ? -5.971 14.030 2.963 1.00 94.50 80 THR A N 1
ATOM 641 C CA . THR A 1 80 ? -5.990 15.325 3.666 1.00 94.50 80 THR A CA 1
ATOM 642 C C . THR A 1 80 ? -4.581 15.788 4.025 1.00 94.50 80 THR A C 1
ATOM 644 O O . THR A 1 80 ? -4.297 16.983 3.989 1.00 94.50 80 THR A O 1
ATOM 647 N N . HIS A 1 81 ? -3.699 14.858 4.398 1.00 94.69 81 HIS A N 1
ATOM 648 C CA . HIS A 1 81 ? -2.355 15.200 4.849 1.00 94.69 81 HIS A CA 1
ATOM 649 C C . HIS A 1 81 ? -1.344 15.329 3.701 1.00 94.69 81 HIS A C 1
ATOM 651 O O . HIS A 1 81 ? -0.542 16.261 3.701 1.00 94.69 81 HIS A O 1
ATOM 657 N N . PHE A 1 82 ? -1.376 14.411 2.733 1.00 94.38 82 PHE A N 1
ATOM 658 C CA . PHE A 1 82 ? -0.376 14.307 1.666 1.00 94.38 82 PHE A CA 1
ATOM 659 C C . PHE A 1 82 ? -0.875 14.780 0.292 1.00 94.38 82 PHE A C 1
ATOM 661 O O . PHE A 1 82 ? -0.055 15.069 -0.579 1.00 94.38 82 PHE A O 1
ATOM 668 N N . GLY A 1 83 ? -2.191 14.879 0.083 1.00 94.25 83 GLY A N 1
ATOM 669 C CA . GLY A 1 83 ? -2.786 15.151 -1.228 1.00 94.25 83 GLY A CA 1
ATOM 670 C C . GLY A 1 83 ? -2.756 13.945 -2.176 1.00 94.25 83 GLY A C 1
ATOM 671 O O . GLY A 1 83 ? -2.016 12.990 -1.975 1.00 94.25 83 GLY A O 1
ATOM 672 N N . CYS A 1 84 ? -3.562 13.984 -3.237 1.00 94.00 84 CYS A N 1
ATOM 673 C CA . CYS A 1 84 ? -3.651 12.918 -4.241 1.00 94.00 84 CYS A CA 1
ATOM 674 C C . CYS A 1 84 ? -3.363 13.496 -5.638 1.00 94.00 84 CYS A C 1
ATOM 676 O O . CYS A 1 84 ? -4.302 13.847 -6.348 1.00 94.00 84 CYS A O 1
ATOM 678 N N . PRO A 1 85 ? -2.083 13.693 -6.011 1.00 90.00 85 PRO A N 1
ATOM 679 C CA . PRO A 1 85 ? -1.714 14.400 -7.241 1.00 90.00 85 PRO A CA 1
ATOM 680 C C . PRO A 1 85 ? -1.979 13.613 -8.530 1.00 90.00 85 PRO A C 1
ATOM 682 O O . PRO A 1 85 ? -2.088 14.227 -9.582 1.00 90.00 85 PRO A O 1
ATOM 685 N N . HIS A 1 86 ? -2.062 12.281 -8.465 1.00 81.38 86 HIS A N 1
ATOM 686 C CA . HIS A 1 86 ? -2.364 11.420 -9.612 1.00 81.38 86 HIS A CA 1
ATOM 687 C C . HIS A 1 86 ? -3.500 10.461 -9.245 1.00 81.38 86 HIS A C 1
ATOM 689 O O . HIS A 1 86 ? -3.242 9.280 -8.990 1.00 81.38 86 HIS A O 1
ATOM 695 N N . PRO A 1 87 ? -4.748 10.942 -9.139 1.00 72.44 87 PRO A N 1
ATOM 696 C CA . PRO A 1 87 ? -5.864 10.068 -8.822 1.00 72.44 87 PRO A CA 1
ATOM 697 C C . PRO A 1 87 ? -6.024 9.028 -9.938 1.00 72.44 87 PRO A C 1
ATOM 699 O O . PRO A 1 87 ? -6.001 9.369 -11.117 1.00 72.44 87 PRO A O 1
ATOM 702 N N . ALA A 1 88 ? -6.235 7.759 -9.577 1.00 62.62 88 ALA A N 1
ATOM 703 C CA . ALA A 1 88 ? -6.322 6.620 -10.507 1.00 62.62 88 ALA A CA 1
ATOM 704 C C . ALA A 1 88 ? -7.362 6.741 -11.657 1.00 62.62 88 ALA A C 1
ATOM 706 O O . ALA A 1 88 ? -7.398 5.881 -12.533 1.00 62.62 88 ALA A O 1
ATOM 707 N N . ASN A 1 89 ? -8.184 7.800 -11.678 1.00 54.59 89 ASN A N 1
ATOM 708 C CA . ASN A 1 89 ? -9.173 8.107 -12.718 1.00 54.59 89 ASN A CA 1
ATOM 709 C C . ASN A 1 89 ? -8.828 9.327 -13.590 1.00 54.59 89 ASN A C 1
ATOM 711 O O . ASN A 1 89 ? -9.604 9.668 -14.483 1.00 54.59 89 ASN A O 1
ATOM 715 N N . GLU A 1 90 ? -7.688 9.983 -13.381 1.00 54.22 90 GLU A N 1
ATOM 716 C CA . GLU A 1 90 ? -7.149 10.882 -14.394 1.00 54.22 90 GLU A CA 1
ATOM 717 C C . GLU A 1 90 ? -6.562 10.013 -15.504 1.00 54.22 90 GLU A C 1
ATOM 719 O O . GLU A 1 90 ? -5.395 9.625 -15.486 1.00 54.22 90 GLU A O 1
ATOM 724 N N . THR A 1 91 ? -7.399 9.672 -16.491 1.00 42.84 91 THR A N 1
ATOM 725 C CA . THR A 1 91 ? -6.903 9.375 -17.833 1.00 42.84 91 THR A CA 1
ATOM 726 C C . THR A 1 91 ? -5.934 10.490 -18.173 1.00 42.84 91 THR A C 1
ATOM 728 O O . THR A 1 91 ? -6.365 11.620 -18.410 1.00 42.84 91 THR A O 1
ATOM 731 N N . VAL A 1 92 ? -4.639 10.178 -18.147 1.00 47.53 92 VAL A N 1
ATOM 732 C CA . VAL A 1 92 ? -3.605 11.025 -18.721 1.00 47.53 92 VAL A CA 1
ATOM 733 C C . VAL A 1 92 ? -4.070 11.259 -20.146 1.00 47.53 92 VAL A C 1
ATOM 735 O O . VAL A 1 92 ? -4.012 10.360 -20.985 1.00 47.53 92 VAL A O 1
ATOM 738 N N . ALA A 1 93 ? -4.642 12.435 -20.395 1.00 41.06 93 ALA A N 1
ATOM 739 C CA . ALA A 1 93 ? -4.872 12.894 -21.739 1.00 41.06 93 ALA A CA 1
ATOM 740 C C . ALA A 1 93 ? -3.477 12.960 -22.341 1.00 41.06 93 ALA A C 1
ATOM 742 O O . ALA A 1 93 ? -2.687 13.846 -22.017 1.00 41.06 93 ALA A O 1
ATOM 743 N N . SER A 1 94 ? -3.154 11.951 -23.143 1.00 46.06 94 SER A N 1
ATOM 744 C CA . SER A 1 94 ? -2.018 11.928 -24.042 1.00 46.06 94 SER A CA 1
ATOM 745 C C . SER A 1 94 ? -2.176 13.120 -24.980 1.00 46.06 94 SER A C 1
ATOM 747 O O . SER A 1 94 ? -2.697 12.999 -26.086 1.00 46.06 94 SER A O 1
ATOM 749 N N . GLY A 1 95 ? -1.786 14.301 -24.507 1.00 39.03 95 GLY A N 1
ATOM 750 C CA . GLY A 1 95 ? -1.639 15.507 -25.296 1.00 39.03 95 GLY A CA 1
ATOM 751 C C . GLY A 1 95 ? -0.412 15.341 -26.171 1.00 39.03 95 GLY A C 1
ATOM 752 O O . GLY A 1 95 ? 0.630 15.933 -25.912 1.00 39.03 95 GLY A O 1
ATOM 753 N N . GLY A 1 96 ? -0.530 14.482 -27.182 1.00 39.78 96 GLY A N 1
ATOM 754 C CA . GLY A 1 96 ? 0.357 14.510 -28.323 1.00 39.78 96 GLY A CA 1
ATOM 755 C C . GLY A 1 96 ? 0.256 15.882 -28.977 1.00 39.78 96 GLY A C 1
ATOM 756 O O . GLY A 1 96 ? -0.828 16.373 -29.290 1.00 39.78 96 GLY A O 1
ATOM 757 N N . SER A 1 97 ? 1.399 16.511 -29.188 1.00 39.09 97 SER A N 1
ATOM 758 C CA . SER A 1 97 ? 1.567 17.430 -30.302 1.00 39.09 97 SER A CA 1
ATOM 759 C C . SER A 1 97 ? 2.962 17.226 -30.848 1.00 39.09 97 SER A C 1
ATOM 761 O O . SER A 1 97 ? 3.963 17.672 -30.287 1.00 39.09 97 SER A O 1
ATOM 763 N N . ASP A 1 98 ? 2.968 16.472 -31.940 1.00 41.72 98 ASP A N 1
ATOM 764 C CA . ASP A 1 98 ? 4.012 16.436 -32.938 1.00 41.72 98 ASP A CA 1
ATOM 765 C C . ASP A 1 98 ? 4.476 17.848 -33.323 1.00 41.72 98 ASP A C 1
ATOM 767 O O . ASP A 1 98 ? 3.683 18.776 -33.473 1.00 41.72 98 ASP A O 1
ATOM 771 N N . GLY A 1 99 ? 5.788 17.948 -33.526 1.00 39.88 99 GLY A N 1
ATOM 772 C CA . GLY A 1 99 ? 6.464 18.772 -34.523 1.00 39.88 99 GLY A CA 1
ATOM 773 C C . GLY A 1 99 ? 5.933 20.172 -34.843 1.00 39.88 99 GLY A C 1
ATOM 774 O O . GLY A 1 99 ? 4.976 20.343 -35.592 1.00 39.88 99 GLY A O 1
ATOM 775 N N . LYS A 1 100 ? 6.762 21.174 -34.535 1.00 34.44 100 LYS A N 1
ATOM 776 C CA . LYS A 1 100 ? 7.091 22.206 -35.527 1.00 34.44 100 LYS A CA 1
ATOM 777 C C . LYS A 1 100 ? 8.526 22.692 -35.354 1.00 34.44 100 LYS A C 1
ATOM 779 O O . LYS A 1 100 ? 8.842 23.455 -34.448 1.00 34.44 100 LYS A O 1
ATOM 784 N N . ALA A 1 101 ? 9.381 22.261 -36.278 1.00 43.72 101 ALA A N 1
ATOM 785 C CA . ALA A 1 101 ? 10.505 23.075 -36.704 1.00 43.72 101 ALA A CA 1
ATOM 786 C C . ALA A 1 101 ? 9.942 24.380 -37.286 1.00 43.72 101 ALA A C 1
ATOM 788 O O . ALA A 1 101 ? 9.063 24.337 -38.148 1.00 43.72 101 ALA A O 1
ATOM 789 N N . GLN A 1 102 ? 10.447 25.524 -36.835 1.00 38.16 102 GLN A N 1
ATOM 790 C CA . GLN A 1 102 ? 10.324 26.771 -37.577 1.00 38.16 102 GLN A CA 1
ATOM 791 C C . GLN A 1 102 ? 11.616 27.565 -37.426 1.00 38.16 102 GLN A C 1
ATOM 793 O O . GLN A 1 102 ? 11.917 28.148 -36.391 1.00 38.16 102 GLN A O 1
ATOM 798 N N . THR A 1 103 ? 12.391 27.490 -38.501 1.00 36.59 103 THR A N 1
ATOM 799 C CA . THR A 1 103 ? 13.431 28.425 -38.903 1.00 36.59 103 THR A CA 1
ATOM 800 C C . THR A 1 103 ? 12.861 29.840 -38.953 1.00 36.59 103 THR A C 1
ATOM 802 O O . THR A 1 103 ? 11.802 30.032 -39.551 1.00 36.59 103 THR A O 1
ATOM 805 N N . LEU A 1 104 ? 13.593 30.797 -38.386 1.00 44.72 104 LEU A N 1
ATOM 806 C CA . LEU A 1 104 ? 13.926 32.093 -38.983 1.00 44.72 104 LEU A CA 1
ATOM 807 C C . LEU A 1 104 ? 15.228 32.582 -38.342 1.00 44.72 104 LEU A C 1
ATOM 809 O O . LEU A 1 104 ? 15.312 32.535 -37.095 1.00 44.72 104 LEU A O 1
#

Foldseek 3Di:
DDLVQVVCVVVVHDDPVSVVLVLLLVLVLCCFFVVHADFDDPVVCVVPVDGGDPSVVSNVCVVVVVDDRPPPCSVVSCCVVPNRHDGPPPPPPPPDDDDDDDDD

pLDDT: mean 86.23, std 19.51, range [34.44, 98.5]

Organism: NCBI:txid53985